Protein AF-A0A7W0Z9V0-F1 (afdb_monomer)

Sequence (167 aa):
MRLVVAGPGTGKTHNFRRVLEGAGGGLALTFIRALMRELDRDLGDLAQVNTFHGYCKRVAHTLGGTDGLSSHFHYFPFLPRLVVEDLKVLGHGGLKPGEIDHLFHVMEDEDEVLRMSLRIGSYYDAVGHTDIVYRVQKHLEANPEAIPEHGSSLSTSIRTSISWTRG

Nearest PDB structures (foldseek):
  2pjr-assembly1_A  TM=6.478E-01  e=1.810E-04  Geobacillus stearothermophilus
  7sjr-assembly1_B  TM=5.963E-01  e=6.391E-02  Mycolicibacterium smegmatis
  3pi7-assembly1_A-2  TM=2.767E-01  e=7.301E+00  Mesorhizobium loti

Structure (mmCIF, N/CA/C/O backbone):
data_AF-A0A7W0Z9V0-F1
#
_entry.id   AF-A0A7W0Z9V0-F1
#
loop_
_atom_site.group_PDB
_atom_site.id
_atom_site.type_symbol
_atom_site.label_atom_id
_atom_site.label_alt_id
_atom_site.label_comp_id
_atom_site.label_asym_id
_atom_site.label_entity_id
_atom_site.label_seq_id
_atom_site.pdbx_PDB_ins_code
_atom_site.Cartn_x
_atom_site.Cartn_y
_atom_site.Cartn_z
_atom_site.occupancy
_atom_site.B_iso_or_equiv
_atom_site.auth_seq_id
_atom_site.auth_comp_id
_atom_site.auth_asym_id
_atom_site.auth_atom_id
_atom_site.pdbx_PDB_model_num
ATOM 1 N N . MET A 1 1 ? -16.267 15.317 11.438 1.00 33.12 1 MET A N 1
ATOM 2 C CA . MET A 1 1 ? -14.810 15.062 11.391 1.00 33.12 1 MET A CA 1
ATOM 3 C C . MET A 1 1 ? -14.152 15.712 12.603 1.00 33.12 1 MET A C 1
ATOM 5 O O . MET A 1 1 ? -14.389 16.890 12.835 1.00 33.12 1 MET A O 1
ATOM 9 N N . ARG A 1 2 ? -13.384 14.958 13.402 1.00 34.41 2 ARG A N 1
ATOM 10 C CA . ARG A 1 2 ? -12.556 15.498 14.495 1.00 34.41 2 ARG A CA 1
ATOM 11 C C . ARG A 1 2 ? -11.105 15.106 14.224 1.00 34.41 2 ARG A C 1
ATOM 13 O O . ARG A 1 2 ? -10.728 13.963 14.442 1.00 34.41 2 ARG A O 1
ATOM 20 N N . LEU A 1 3 ? -10.323 16.039 13.690 1.00 34.22 3 LEU A N 1
ATOM 21 C CA . LEU A 1 3 ? -8.881 15.879 13.521 1.00 34.22 3 LEU A CA 1
ATOM 22 C C . LEU A 1 3 ? -8.211 16.156 14.875 1.00 34.22 3 LEU A C 1
ATOM 24 O O . LEU A 1 3 ? -8.288 17.274 15.380 1.00 34.22 3 LEU A O 1
ATOM 28 N N . VAL A 1 4 ? -7.570 15.149 15.466 1.00 41.78 4 VAL A N 1
ATOM 29 C CA . VAL A 1 4 ? -6.826 15.293 16.727 1.00 41.78 4 VAL A CA 1
ATOM 30 C C . VAL A 1 4 ? -5.332 15.331 16.402 1.00 41.78 4 VAL A C 1
ATOM 32 O O . VAL A 1 4 ? -4.678 14.296 16.320 1.00 41.78 4 VAL A O 1
ATOM 35 N N . VAL A 1 5 ? -4.791 16.534 16.184 1.00 34.06 5 VAL A N 1
ATOM 36 C CA . VAL A 1 5 ? -3.338 16.768 16.075 1.00 34.06 5 VAL A CA 1
ATOM 37 C C . VAL A 1 5 ? -2.788 17.002 17.465 1.00 34.06 5 VAL A C 1
ATOM 39 O O . VAL A 1 5 ? -3.315 17.827 18.211 1.00 34.06 5 VAL A O 1
ATOM 42 N N . ALA A 1 6 ? -1.727 16.292 17.841 1.00 41.72 6 ALA A N 1
ATOM 43 C CA . ALA A 1 6 ? -1.199 16.441 19.178 1.00 41.72 6 ALA A CA 1
ATOM 44 C C . ALA A 1 6 ? 0.321 16.109 19.213 1.00 41.72 6 ALA A C 1
ATOM 46 O O . ALA A 1 6 ? 0.712 15.015 18.827 1.00 41.72 6 ALA A O 1
ATOM 47 N N . GLY A 1 7 ? 1.162 17.005 19.769 1.00 33.47 7 GLY A N 1
ATOM 48 C CA . GLY A 1 7 ? 2.634 16.836 19.944 1.00 33.47 7 GLY A CA 1
ATOM 49 C C . GLY A 1 7 ? 3.110 16.254 21.302 1.00 33.47 7 GLY A C 1
ATOM 50 O O . GLY A 1 7 ? 2.378 16.341 22.275 1.00 33.47 7 GLY A O 1
ATOM 51 N N . PRO A 1 8 ? 4.287 15.622 21.422 1.00 35.09 8 PRO A N 1
ATOM 52 C CA . PRO A 1 8 ? 4.666 14.721 22.533 1.00 35.09 8 PRO A CA 1
ATOM 53 C C . PRO A 1 8 ? 4.316 15.212 23.962 1.00 35.09 8 PRO A C 1
ATOM 55 O O . PRO A 1 8 ? 4.521 16.372 24.293 1.00 35.09 8 PRO A O 1
ATOM 58 N N . GLY A 1 9 ? 3.778 14.320 24.813 1.00 45.72 9 GLY A N 1
ATOM 59 C CA . GLY A 1 9 ? 3.564 14.566 26.256 1.00 45.72 9 GLY A CA 1
ATOM 60 C C . GLY A 1 9 ? 2.169 15.026 26.726 1.00 45.72 9 GLY A C 1
ATOM 61 O O . GLY A 1 9 ? 1.935 15.078 27.926 1.00 45.72 9 GLY A O 1
ATOM 62 N N . THR A 1 10 ? 1.202 15.316 25.845 1.00 52.75 10 THR A N 1
ATOM 63 C CA . THR A 1 10 ? -0.071 15.970 26.261 1.00 52.75 10 THR A CA 1
ATOM 64 C C . THR A 1 10 ? -1.263 15.040 26.582 1.00 52.75 10 THR A C 1
ATOM 66 O O . THR A 1 10 ? -2.407 15.417 26.334 1.00 52.75 10 THR A O 1
ATOM 69 N N . GLY A 1 11 ? -1.053 13.803 27.051 1.00 57.72 11 GLY A N 1
ATOM 70 C CA . GLY A 1 11 ? -2.176 12.916 27.433 1.00 57.72 11 GLY A CA 1
ATOM 71 C C . GLY A 1 11 ? -3.090 12.469 26.275 1.00 57.72 11 GLY A C 1
ATOM 72 O O . GLY A 1 11 ? -4.278 12.212 26.457 1.00 57.72 11 GLY A O 1
ATOM 73 N N . LYS A 1 12 ? -2.544 12.385 25.057 1.00 68.00 12 LYS A N 1
ATOM 74 C CA . LYS A 1 12 ? -3.278 12.100 23.805 1.00 68.00 12 LYS A CA 1
ATOM 75 C C . LYS A 1 12 ? -4.036 10.796 23.860 1.00 68.00 12 LYS A C 1
ATOM 77 O O . LYS A 1 12 ? -5.198 10.762 23.489 1.00 68.00 12 LYS A O 1
ATOM 82 N N . THR A 1 13 ? -3.374 9.753 24.341 1.00 64.88 13 THR A N 1
ATOM 83 C CA . THR A 1 13 ? -3.930 8.408 24.420 1.00 64.88 13 THR A CA 1
ATOM 84 C C . THR A 1 13 ? -5.182 8.384 25.291 1.00 64.88 13 THR A C 1
ATOM 86 O O . THR A 1 13 ? -6.179 7.787 24.908 1.00 64.88 13 THR A O 1
ATOM 89 N N . HIS A 1 14 ? -5.187 9.139 26.396 1.00 68.88 14 HIS A N 1
ATOM 90 C CA . HIS A 1 14 ? -6.354 9.288 27.263 1.00 68.88 14 HIS A CA 1
ATOM 91 C C . HIS A 1 14 ? -7.518 10.005 26.554 1.00 68.88 14 HIS A C 1
ATOM 93 O O . HIS A 1 14 ? -8.664 9.571 26.639 1.00 68.88 14 HIS A O 1
ATOM 99 N N . ASN A 1 15 ? -7.240 11.072 25.797 1.00 69.25 15 ASN A N 1
ATOM 100 C CA . ASN A 1 15 ? -8.273 11.755 25.010 1.00 69.25 15 ASN A CA 1
ATOM 101 C C . ASN A 1 15 ? -8.786 10.901 23.837 1.00 69.25 15 ASN A C 1
ATOM 103 O O . ASN A 1 15 ? -9.988 10.893 23.583 1.00 69.25 15 ASN A O 1
ATOM 107 N N . PHE A 1 16 ? -7.910 10.161 23.153 1.00 70.25 16 PHE A N 1
ATOM 108 C CA . PHE A 1 16 ? -8.288 9.219 22.096 1.00 70.25 16 PHE A CA 1
ATOM 109 C C . PHE A 1 16 ? -9.184 8.105 22.638 1.00 70.25 16 PHE A C 1
ATOM 111 O O . PHE A 1 16 ? -10.240 7.858 22.065 1.00 70.25 16 PHE A O 1
ATOM 118 N N . ARG A 1 17 ? -8.816 7.509 23.777 1.00 74.31 17 ARG A N 1
ATOM 119 C CA . ARG A 1 17 ? -9.623 6.513 24.490 1.00 74.31 17 ARG A CA 1
ATOM 120 C C . ARG A 1 17 ? -11.032 7.034 24.781 1.00 74.31 17 ARG A C 1
ATOM 122 O O . ARG A 1 17 ? -11.995 6.424 24.335 1.00 74.31 17 ARG A O 1
ATOM 129 N N . ARG A 1 18 ? -11.166 8.214 25.398 1.00 75.81 18 ARG A N 1
ATOM 130 C CA . ARG A 1 18 ? -12.485 8.812 25.697 1.00 75.81 18 ARG A CA 1
ATOM 131 C C . ARG A 1 18 ? -13.335 9.081 24.455 1.00 75.81 18 ARG A C 1
ATOM 133 O O . ARG A 1 18 ? -14.557 8.975 24.506 1.00 75.81 18 ARG A O 1
ATOM 140 N N . VAL A 1 19 ? -12.705 9.471 23.346 1.00 75.38 19 VAL A N 1
ATOM 141 C CA . VAL A 1 19 ? -13.411 9.679 22.073 1.00 75.38 19 VAL A CA 1
ATOM 142 C C . VAL A 1 19 ? -13.896 8.350 21.495 1.00 75.38 19 VAL A C 1
ATOM 144 O O . VAL A 1 19 ? -15.030 8.292 21.028 1.00 75.38 19 VAL A O 1
ATOM 147 N N . LEU A 1 20 ? -13.075 7.299 21.550 1.00 72.94 20 LEU A N 1
ATOM 148 C CA . LEU A 1 20 ? -13.431 5.961 21.074 1.00 72.94 20 LEU A CA 1
ATOM 149 C C . LEU A 1 20 ? -14.537 5.327 21.926 1.00 72.94 20 LEU A C 1
ATOM 151 O O . LEU A 1 20 ? -15.491 4.793 21.370 1.00 72.94 20 LEU A O 1
ATOM 155 N N . GLU A 1 21 ? -14.469 5.460 23.252 1.00 77.31 21 GLU A N 1
ATOM 156 C CA . GLU A 1 21 ? -15.516 5.008 24.181 1.00 77.31 21 GLU A CA 1
ATOM 157 C C . GLU A 1 21 ? -16.866 5.662 23.866 1.00 77.31 21 GLU A C 1
ATOM 159 O O . GLU A 1 21 ? -17.882 4.981 23.761 1.00 77.31 21 GLU A O 1
ATOM 164 N N . GLY A 1 22 ? -16.876 6.980 23.635 1.00 73.25 22 GLY A N 1
ATOM 165 C CA . GLY A 1 22 ? -18.088 7.706 23.250 1.00 73.25 22 GLY A CA 1
ATOM 166 C C . GLY A 1 22 ? -18.602 7.388 21.840 1.00 73.25 22 GLY A C 1
ATOM 167 O O . GLY A 1 22 ? -19.753 7.694 21.540 1.00 73.25 22 GLY A O 1
ATOM 168 N N . ALA A 1 23 ? -17.769 6.797 20.979 1.00 69.50 23 ALA A N 1
ATOM 169 C CA . ALA A 1 23 ? -18.116 6.409 19.613 1.00 69.50 23 ALA A CA 1
ATOM 170 C C . ALA A 1 23 ? -18.483 4.918 19.472 1.00 69.50 23 ALA A C 1
ATOM 172 O O . ALA A 1 23 ? -18.888 4.504 18.389 1.00 69.50 23 ALA A O 1
ATOM 173 N N . GLY A 1 24 ? -18.345 4.114 20.535 1.00 68.19 24 GLY A N 1
ATOM 174 C CA . GLY A 1 24 ? -18.532 2.659 20.471 1.00 68.19 24 GLY A CA 1
ATOM 175 C C . GLY A 1 24 ? -17.380 1.913 19.785 1.00 68.19 24 GLY A C 1
ATOM 176 O O . GLY A 1 24 ? -17.549 0.765 19.384 1.00 68.19 24 GLY A O 1
ATOM 177 N N . GLY A 1 25 ? -16.222 2.563 19.646 1.00 72.88 25 GLY A N 1
ATOM 178 C CA . GLY A 1 25 ? -14.987 2.004 19.103 1.00 72.88 25 GLY A CA 1
ATOM 179 C C . GLY A 1 25 ? -14.425 2.763 17.896 1.00 72.88 25 GLY A C 1
ATOM 180 O O . GLY A 1 25 ? -14.846 3.880 17.591 1.00 72.88 25 GLY A O 1
ATOM 181 N N . GLY A 1 26 ? -13.428 2.189 17.211 1.00 76.50 26 GLY A N 1
ATOM 182 C CA . GLY A 1 26 ? -12.856 2.812 16.011 1.00 76.50 26 GLY A CA 1
ATOM 183 C C . GLY A 1 26 ? -11.647 2.109 15.392 1.00 76.50 26 GLY A C 1
ATOM 184 O O . GLY A 1 26 ? -11.322 0.967 15.703 1.00 76.50 26 GLY A O 1
ATOM 185 N N . LEU A 1 27 ? -10.972 2.812 14.483 1.00 75.31 27 LEU A N 1
ATOM 186 C CA . LEU A 1 27 ? -9.761 2.359 13.799 1.00 75.31 27 LEU A CA 1
ATOM 187 C C . LEU A 1 27 ? -8.600 3.289 14.164 1.00 75.31 27 LEU A C 1
ATOM 189 O O . LEU A 1 27 ? -8.688 4.499 13.958 1.00 75.31 27 LEU A O 1
ATOM 193 N N . ALA A 1 28 ? -7.500 2.726 14.664 1.00 77.94 28 ALA A N 1
ATOM 194 C CA . ALA A 1 28 ? -6.271 3.463 14.934 1.00 77.94 28 ALA A CA 1
ATOM 195 C C . ALA A 1 28 ? -5.180 3.039 13.945 1.00 77.94 28 ALA A C 1
ATOM 197 O O . ALA A 1 28 ? -4.819 1.863 13.851 1.00 77.94 28 ALA A O 1
ATOM 198 N N . LEU A 1 29 ? -4.644 4.008 13.203 1.00 76.94 29 LEU A N 1
ATOM 199 C CA . LEU A 1 29 ? -3.618 3.776 12.192 1.00 76.94 29 LEU A CA 1
ATOM 200 C C . LEU A 1 29 ? -2.314 4.464 12.566 1.00 76.94 29 LEU A C 1
ATOM 202 O O . LEU A 1 29 ? -2.301 5.608 13.012 1.00 76.94 29 LEU A O 1
ATOM 206 N N . THR A 1 30 ? -1.207 3.769 12.334 1.00 76.94 30 THR A N 1
ATOM 207 C CA . THR A 1 30 ? 0.140 4.319 12.498 1.00 76.94 30 THR A CA 1
ATOM 208 C C . THR A 1 30 ? 1.031 3.967 11.314 1.00 76.94 30 THR A C 1
ATOM 210 O O . THR A 1 30 ? 0.803 2.994 10.599 1.00 76.94 30 THR A O 1
ATOM 213 N N . PHE A 1 31 ? 2.087 4.741 11.098 1.00 74.19 31 PHE A N 1
ATOM 214 C CA . PHE A 1 31 ? 3.094 4.432 10.084 1.00 74.19 31 PHE A CA 1
ATOM 215 C C . PHE A 1 31 ? 4.255 3.598 10.648 1.00 74.19 31 PHE A C 1
ATOM 217 O O . PHE A 1 31 ? 4.949 2.923 9.891 1.00 74.19 31 PHE A O 1
ATOM 224 N N . ILE A 1 32 ? 4.442 3.574 11.975 1.00 73.38 32 ILE A N 1
ATOM 225 C CA . ILE A 1 32 ? 5.606 2.957 12.626 1.00 73.38 32 ILE A CA 1
ATOM 226 C C . ILE A 1 32 ? 5.177 1.719 13.418 1.00 73.38 32 ILE A C 1
ATOM 228 O O . ILE A 1 32 ? 4.309 1.784 14.286 1.00 73.38 32 ILE A O 1
ATOM 232 N N . ARG A 1 33 ? 5.835 0.579 13.169 1.00 73.31 33 ARG A N 1
ATOM 233 C CA . ARG A 1 33 ? 5.542 -0.691 13.865 1.00 73.31 33 ARG A CA 1
ATOM 234 C C . ARG A 1 33 ? 5.763 -0.626 15.379 1.00 73.31 33 ARG A C 1
ATOM 236 O O . ARG A 1 33 ? 5.018 -1.265 16.110 1.00 73.31 33 ARG A O 1
ATOM 243 N N . ALA A 1 34 ? 6.765 0.122 15.843 1.00 73.69 34 ALA A N 1
ATOM 244 C CA . ALA A 1 34 ? 7.016 0.307 17.274 1.00 73.69 34 ALA A CA 1
ATOM 245 C C . ALA A 1 34 ? 5.819 0.984 17.967 1.00 73.69 34 ALA A C 1
ATOM 247 O O . ALA A 1 34 ? 5.304 0.459 18.948 1.00 73.69 34 ALA A O 1
ATOM 248 N N . LEU A 1 35 ? 5.300 2.062 17.365 1.00 74.56 35 LEU A N 1
ATOM 249 C CA . LEU A 1 35 ? 4.114 2.774 17.852 1.00 74.56 35 LEU A CA 1
ATOM 250 C C . LEU A 1 35 ? 2.843 1.922 17.787 1.00 74.56 35 LEU A C 1
ATOM 252 O O . LEU A 1 35 ? 1.927 2.136 18.570 1.00 74.56 35 LEU A O 1
ATOM 256 N N . MET A 1 36 ? 2.772 0.957 16.865 1.00 78.75 36 MET A N 1
ATOM 257 C CA . MET A 1 36 ? 1.610 0.073 16.757 1.00 78.75 36 MET A CA 1
ATOM 258 C C . MET A 1 36 ? 1.409 -0.728 18.042 1.00 78.75 36 MET A C 1
ATOM 260 O O . MET A 1 36 ? 0.298 -0.761 18.549 1.00 78.75 36 MET A O 1
ATOM 264 N N . ARG A 1 37 ? 2.478 -1.303 18.610 1.00 78.75 37 ARG A N 1
ATOM 265 C CA . ARG A 1 37 ? 2.377 -2.098 19.846 1.00 78.75 37 ARG A CA 1
ATOM 266 C C . ARG A 1 37 ? 1.956 -1.260 21.048 1.00 78.75 37 ARG A C 1
ATOM 268 O O . ARG A 1 37 ? 1.234 -1.744 21.910 1.00 78.75 37 ARG A O 1
ATOM 275 N N . GLU A 1 38 ? 2.423 -0.019 21.109 1.00 78.88 38 GLU A N 1
ATOM 276 C CA . GLU A 1 38 ? 2.037 0.914 22.168 1.00 78.88 38 GLU A CA 1
ATOM 277 C C . GLU A 1 38 ? 0.565 1.308 22.042 1.00 78.88 38 GLU A C 1
ATOM 279 O O . GLU A 1 38 ? -0.174 1.218 23.016 1.00 78.88 38 GLU A O 1
ATOM 284 N N . LEU A 1 39 ? 0.116 1.661 20.833 1.00 77.94 39 LEU A N 1
ATOM 285 C CA . LEU A 1 39 ? -1.288 1.973 20.571 1.00 77.94 39 LEU A CA 1
ATOM 286 C C . LEU A 1 39 ? -2.204 0.771 20.818 1.00 77.94 39 LEU A C 1
ATOM 288 O O . LEU A 1 39 ? -3.292 0.952 21.345 1.00 77.94 39 LEU A O 1
ATOM 292 N N . ASP A 1 40 ? -1.772 -0.437 20.461 1.00 81.19 40 ASP A N 1
ATOM 293 C CA . ASP A 1 40 ? -2.539 -1.668 20.664 1.00 8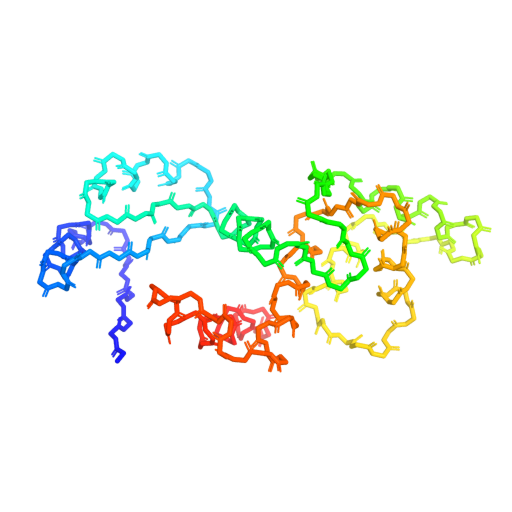1.19 40 ASP A CA 1
ATOM 294 C C . ASP A 1 40 ? -2.698 -1.996 22.151 1.00 81.19 40 ASP A C 1
ATOM 296 O O . ASP A 1 40 ? -3.805 -2.252 22.616 1.00 81.19 40 ASP A O 1
ATOM 300 N N . ARG A 1 41 ? -1.624 -1.864 22.940 1.00 83.12 41 ARG A N 1
ATOM 301 C CA . ARG A 1 41 ? -1.707 -1.984 24.402 1.00 83.12 41 ARG A CA 1
ATOM 302 C C . ARG A 1 41 ? -2.676 -0.965 25.001 1.00 83.12 41 ARG A C 1
ATOM 304 O O . ARG A 1 41 ? -3.394 -1.282 25.945 1.00 83.12 41 ARG A O 1
ATOM 311 N N . ASP A 1 42 ? -2.664 0.258 24.483 1.00 79.81 42 ASP A N 1
ATOM 312 C CA . ASP A 1 42 ? -3.373 1.364 25.108 1.00 79.81 42 ASP A CA 1
ATOM 313 C C . ASP A 1 42 ? -4.806 1.559 24.584 1.00 79.81 42 ASP A C 1
ATOM 315 O O . ASP A 1 42 ? -5.571 2.264 25.240 1.00 79.81 42 ASP A O 1
ATOM 319 N N . LEU A 1 43 ? -5.176 0.999 23.425 1.00 81.12 43 LEU A N 1
ATOM 320 C CA . LEU A 1 43 ? -6.473 1.207 22.757 1.00 81.12 43 LEU A CA 1
ATOM 321 C C . LEU A 1 43 ? -7.068 -0.062 22.122 1.00 81.12 43 LEU A C 1
ATOM 323 O O . LEU A 1 43 ? -8.158 0.025 21.563 1.00 81.12 43 LEU A O 1
ATOM 327 N N . GLY A 1 44 ? -6.392 -1.213 22.155 1.00 79.56 44 GLY A N 1
ATOM 328 C CA . GLY A 1 44 ? -6.804 -2.427 21.433 1.00 79.56 44 GLY A CA 1
ATOM 329 C C . GLY A 1 44 ? -8.141 -3.024 21.887 1.00 79.56 44 GLY A C 1
ATOM 330 O O . GLY A 1 44 ? -8.790 -3.736 21.127 1.00 79.56 44 GLY A O 1
ATOM 331 N N . ASP A 1 45 ? -8.588 -2.693 23.101 1.00 83.81 45 ASP A N 1
ATOM 332 C CA . ASP A 1 45 ? -9.913 -3.027 23.641 1.00 83.81 45 ASP A CA 1
ATOM 333 C C . ASP A 1 45 ? -11.047 -2.179 23.042 1.00 83.81 45 ASP A C 1
ATOM 335 O O . ASP A 1 45 ? -12.213 -2.560 23.110 1.00 83.81 45 ASP A O 1
ATOM 339 N N . LEU A 1 46 ? -10.711 -1.034 22.445 1.00 77.31 46 LEU A N 1
ATOM 340 C CA . LEU A 1 46 ? -11.661 -0.052 21.922 1.00 77.31 46 LEU A CA 1
ATOM 341 C C . LEU A 1 46 ? -11.527 0.164 20.416 1.00 77.31 46 LEU A C 1
ATOM 343 O O . LEU A 1 46 ? -12.475 0.588 19.761 1.00 77.31 46 LEU A O 1
ATOM 347 N N . ALA A 1 47 ? -10.350 -0.069 19.849 1.00 79.56 47 ALA A N 1
ATOM 348 C CA . ALA A 1 47 ? -10.074 0.213 18.457 1.00 79.56 47 ALA A CA 1
ATOM 349 C C . ALA A 1 47 ? -9.196 -0.851 17.824 1.00 79.56 47 ALA A C 1
ATOM 351 O O . ALA A 1 47 ? -8.265 -1.381 18.421 1.00 79.56 47 ALA A O 1
ATOM 352 N N . GLN A 1 48 ? -9.440 -1.087 16.542 1.00 77.12 48 GLN A N 1
ATOM 353 C CA . GLN A 1 48 ? -8.573 -1.937 15.758 1.00 77.12 48 GLN A CA 1
ATOM 354 C C . GLN A 1 48 ? -7.286 -1.175 15.425 1.00 77.12 48 GLN A C 1
ATOM 356 O O . GLN A 1 48 ? -7.314 -0.193 14.681 1.00 77.12 48 GLN A O 1
ATOM 361 N N . VAL A 1 49 ? -6.146 -1.628 15.944 1.00 79.56 49 VAL A N 1
ATOM 362 C CA . VAL A 1 49 ? -4.860 -0.948 15.743 1.00 79.56 49 VAL A CA 1
ATOM 363 C C . VAL A 1 49 ? -4.073 -1.616 14.622 1.00 79.56 49 VAL A C 1
ATOM 365 O O . VAL A 1 49 ? -3.840 -2.820 14.636 1.00 79.56 49 VAL A O 1
ATOM 368 N N . ASN A 1 50 ? -3.685 -0.852 13.599 1.00 77.12 50 ASN A N 1
ATOM 369 C CA . ASN A 1 50 ? -2.893 -1.367 12.478 1.00 77.12 50 ASN A CA 1
ATOM 370 C C . ASN A 1 50 ? -1.829 -0.371 12.035 1.00 77.12 50 ASN A C 1
ATOM 372 O O . ASN A 1 50 ? -1.962 0.840 12.211 1.00 77.12 50 ASN A O 1
ATOM 376 N N . THR A 1 51 ? -0.782 -0.875 11.378 1.00 85.25 51 THR A N 1
ATOM 377 C CA . THR A 1 51 ? -0.023 0.015 10.499 1.00 85.25 51 THR A CA 1
ATOM 378 C C . THR A 1 51 ? -0.873 0.366 9.279 1.00 85.25 51 THR A C 1
ATOM 380 O O . THR A 1 51 ? -1.710 -0.437 8.873 1.00 85.25 51 THR A O 1
ATOM 383 N N . PHE A 1 52 ? -0.646 1.520 8.653 1.00 84.19 52 PHE A N 1
ATOM 384 C CA . PHE A 1 52 ? -1.385 1.900 7.445 1.00 84.19 52 PHE A CA 1
ATOM 385 C C . PHE A 1 52 ? -1.262 0.841 6.334 1.00 84.19 52 PHE A C 1
ATOM 387 O O . PHE A 1 52 ? -2.262 0.361 5.814 1.00 84.19 52 PHE A O 1
ATOM 394 N N . HIS A 1 53 ? -0.048 0.349 6.083 1.00 87.38 53 HIS A N 1
ATOM 395 C CA . HIS A 1 53 ? 0.198 -0.771 5.169 1.00 87.38 53 HIS A CA 1
ATOM 396 C C . HIS A 1 53 ? -0.555 -2.054 5.557 1.00 87.38 53 HIS A C 1
ATOM 398 O O . HIS A 1 53 ? -1.104 -2.739 4.699 1.00 87.38 53 HIS A O 1
ATOM 404 N N . GLY A 1 54 ? -0.584 -2.392 6.852 1.00 87.44 54 GLY A N 1
ATOM 405 C CA . GLY A 1 54 ? -1.306 -3.564 7.350 1.00 87.44 54 GLY A CA 1
ATOM 406 C C . GLY A 1 54 ? -2.817 -3.427 7.177 1.00 87.44 54 GLY A C 1
ATOM 407 O O . GLY A 1 54 ? -3.486 -4.394 6.819 1.00 87.44 54 GLY A O 1
ATOM 408 N N . TYR A 1 55 ? -3.334 -2.211 7.359 1.00 88.69 55 TYR A N 1
ATOM 409 C CA . TYR A 1 55 ? -4.720 -1.876 7.071 1.00 88.69 55 TYR A CA 1
ATOM 410 C C . TYR A 1 55 ? -5.041 -2.058 5.584 1.00 88.69 55 TYR A C 1
ATOM 412 O O . TYR A 1 55 ? -5.954 -2.817 5.271 1.00 88.69 55 TYR A O 1
ATOM 420 N N . CYS A 1 56 ? -4.263 -1.456 4.677 1.00 90.81 56 CYS A N 1
ATOM 421 C CA . CYS A 1 56 ? -4.459 -1.604 3.230 1.00 90.81 56 CYS A CA 1
ATOM 422 C C . CYS A 1 56 ? -4.386 -3.073 2.798 1.00 90.81 56 CYS A C 1
ATOM 424 O O . CYS A 1 56 ? -5.276 -3.548 2.100 1.00 90.81 56 CYS A O 1
ATOM 426 N N . LYS A 1 57 ? -3.401 -3.835 3.293 1.00 92.12 57 LYS A N 1
ATOM 427 C CA . LYS A 1 57 ? -3.321 -5.280 3.039 1.00 92.12 57 LYS A CA 1
ATOM 428 C C . LYS A 1 57 ? -4.609 -5.997 3.449 1.00 92.12 57 LYS A C 1
ATOM 430 O O . LYS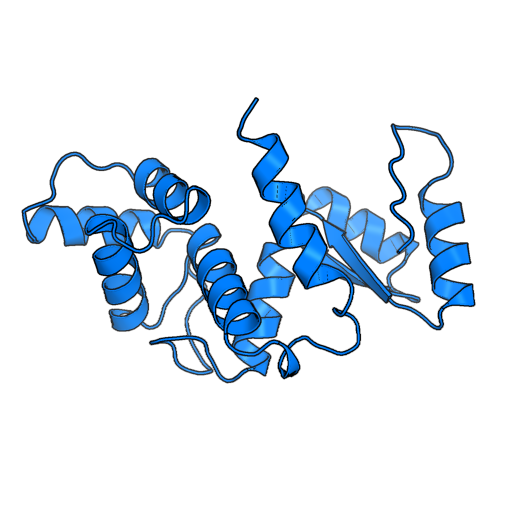 A 1 57 ? -5.129 -6.808 2.688 1.00 92.12 57 LYS A O 1
ATOM 435 N N . ARG A 1 58 ? -5.121 -5.727 4.653 1.00 89.75 58 ARG A N 1
ATOM 436 C CA . ARG A 1 58 ? -6.354 -6.361 5.129 1.00 89.75 58 ARG A CA 1
ATOM 437 C C . ARG A 1 58 ? -7.549 -5.976 4.263 1.00 89.75 58 ARG A C 1
ATOM 439 O O . ARG A 1 58 ? -8.302 -6.864 3.888 1.00 89.75 58 ARG A O 1
ATOM 446 N N . VAL A 1 59 ? -7.702 -4.691 3.939 1.00 90.50 59 VAL A N 1
ATOM 447 C CA . VAL A 1 59 ? -8.776 -4.207 3.059 1.00 90.50 59 VAL A CA 1
ATOM 448 C C . VAL A 1 59 ? -8.729 -4.926 1.717 1.00 90.50 59 VAL A C 1
ATOM 450 O O . VAL A 1 59 ? -9.737 -5.492 1.316 1.00 90.50 59 VAL A O 1
ATOM 453 N N . ALA A 1 60 ? -7.562 -5.004 1.077 1.00 91.94 60 ALA A N 1
ATOM 454 C CA . ALA A 1 60 ? -7.409 -5.710 -0.191 1.00 91.94 60 ALA A CA 1
ATOM 455 C C . ALA A 1 60 ? -7.838 -7.185 -0.109 1.00 91.94 60 ALA A C 1
ATOM 457 O O . ALA A 1 60 ? -8.549 -7.659 -0.985 1.00 91.94 60 ALA A O 1
ATOM 458 N N . HIS A 1 61 ? -7.480 -7.913 0.955 1.00 91.06 61 HIS A N 1
ATOM 459 C CA . HIS A 1 61 ? -7.965 -9.290 1.123 1.00 91.06 61 HIS A CA 1
ATOM 460 C C . HIS A 1 61 ? -9.479 -9.362 1.376 1.00 91.06 61 HIS A C 1
ATOM 462 O O . HIS A 1 61 ? -10.134 -10.257 0.849 1.00 91.06 61 HIS A O 1
ATOM 468 N N . THR A 1 62 ? -10.0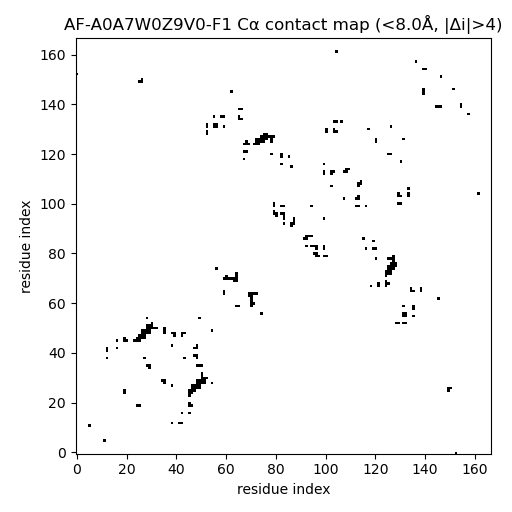52 -8.436 2.153 1.00 89.62 62 THR A N 1
ATOM 469 C CA . THR A 1 62 ? -11.505 -8.379 2.401 1.00 89.62 62 THR A CA 1
ATOM 470 C C . THR A 1 62 ? -12.298 -8.112 1.123 1.00 89.62 62 THR A C 1
ATOM 472 O O . THR A 1 62 ? -13.381 -8.663 0.960 1.00 89.62 62 THR A O 1
ATOM 475 N N . LEU A 1 63 ? -11.741 -7.326 0.203 1.00 88.56 63 LEU A N 1
ATOM 476 C CA . LEU A 1 63 ? -12.317 -7.075 -1.119 1.00 88.56 63 LEU A CA 1
ATOM 477 C C . LEU A 1 63 ? -12.171 -8.271 -2.081 1.00 88.56 63 LEU A C 1
ATOM 479 O O . LEU A 1 63 ? -12.678 -8.225 -3.197 1.00 88.56 63 LEU A O 1
ATOM 483 N N . GLY A 1 64 ? -11.496 -9.349 -1.665 1.00 88.12 64 GLY A N 1
ATOM 484 C CA . GLY A 1 64 ? -11.210 -10.504 -2.516 1.00 88.12 64 GLY A CA 1
ATOM 485 C C . GLY A 1 64 ? -10.052 -10.281 -3.493 1.00 88.12 64 GLY A C 1
ATOM 486 O O . GLY A 1 64 ? -9.912 -11.047 -4.442 1.00 88.12 64 GLY A O 1
ATOM 487 N N . GLY A 1 65 ? -9.221 -9.267 -3.253 1.00 88.94 65 GLY A N 1
ATOM 488 C CA . GLY A 1 65 ? -8.177 -8.795 -4.155 1.00 88.94 65 GLY A CA 1
ATOM 489 C C . GLY A 1 65 ? -8.331 -7.301 -4.452 1.00 88.94 65 GLY A C 1
ATOM 490 O O . GLY A 1 65 ? -9.201 -6.614 -3.922 1.00 88.94 65 GLY A O 1
ATOM 491 N N . THR A 1 66 ? -7.461 -6.782 -5.310 1.00 87.00 66 THR A N 1
ATOM 492 C CA . THR A 1 66 ? -7.627 -5.469 -5.963 1.00 87.00 66 THR A CA 1
ATOM 493 C C . THR A 1 66 ? -7.303 -5.645 -7.445 1.00 87.00 66 THR A C 1
ATOM 495 O O . THR A 1 66 ? -7.094 -6.779 -7.873 1.00 87.00 66 THR A O 1
ATOM 498 N N . ASP A 1 67 ? -7.297 -4.578 -8.247 1.00 83.88 67 ASP A N 1
ATOM 499 C CA . ASP A 1 67 ? -7.115 -4.711 -9.696 1.00 83.88 67 ASP A CA 1
ATOM 500 C C . ASP A 1 67 ? -5.881 -5.561 -10.055 1.00 83.88 67 ASP A C 1
ATOM 502 O O . ASP A 1 67 ? -4.775 -5.323 -9.560 1.00 83.88 67 ASP A O 1
ATOM 506 N N . GLY A 1 68 ? -6.114 -6.601 -10.859 1.00 87.88 68 GLY A N 1
ATOM 507 C CA . GLY A 1 68 ? -5.123 -7.592 -11.271 1.00 87.88 68 GLY A CA 1
ATOM 508 C C . GLY A 1 68 ? -4.530 -8.479 -10.165 1.00 87.88 68 GLY A C 1
ATOM 509 O O . GLY A 1 68 ? -3.487 -9.075 -10.412 1.00 87.88 68 GLY A O 1
ATOM 510 N N . LEU A 1 69 ? -5.119 -8.558 -8.968 1.00 94.56 69 LEU A N 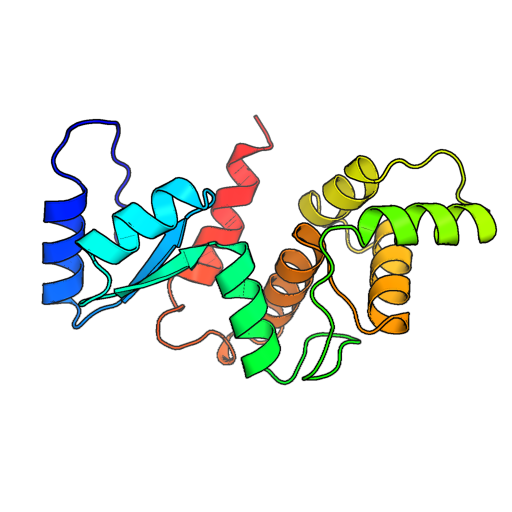1
ATOM 511 C CA . LEU A 1 69 ? -4.655 -9.418 -7.868 1.00 94.56 69 LEU A CA 1
ATOM 512 C C . LEU A 1 69 ? -5.742 -10.386 -7.411 1.00 94.56 69 LEU A C 1
ATOM 514 O O . LEU A 1 69 ? -6.917 -10.027 -7.332 1.00 94.56 69 LEU A O 1
ATOM 518 N N . SER A 1 70 ? -5.336 -11.601 -7.049 1.00 94.94 70 SER A N 1
ATOM 519 C CA . SER A 1 70 ? -6.237 -12.598 -6.476 1.00 94.94 70 SER A CA 1
ATOM 520 C C . SER A 1 70 ? -6.556 -12.297 -5.007 1.00 94.94 70 SER A C 1
ATOM 522 O O . SER A 1 70 ? -5.916 -11.469 -4.363 1.00 94.94 70 SER A O 1
ATOM 524 N N . SER A 1 71 ? -7.497 -13.027 -4.409 1.00 93.25 71 SER A N 1
ATOM 525 C CA . SER A 1 71 ? -7.759 -12.959 -2.962 1.00 93.25 71 SER A CA 1
ATOM 526 C C . SER A 1 71 ? -6.614 -13.507 -2.095 1.00 93.25 71 SER A C 1
ATOM 528 O O . SER A 1 71 ? -6.593 -13.264 -0.885 1.00 93.25 71 SER A O 1
ATOM 530 N N . HIS A 1 72 ? -5.651 -14.209 -2.700 1.00 94.62 72 HIS A N 1
ATOM 531 C CA . HIS A 1 72 ? -4.549 -14.909 -2.035 1.00 94.62 72 HIS A CA 1
ATOM 532 C C . HIS A 1 72 ? -3.172 -14.313 -2.362 1.00 94.62 72 HIS A C 1
ATOM 534 O O . HIS A 1 72 ? -2.161 -14.963 -2.094 1.00 94.62 72 HIS A O 1
ATOM 540 N N . PHE A 1 73 ? -3.130 -13.086 -2.895 1.00 96.31 73 PHE A N 1
ATOM 541 C CA . PHE A 1 73 ? -1.891 -12.431 -3.308 1.00 96.31 73 PHE A CA 1
ATOM 542 C C . PHE A 1 73 ? -0.804 -12.447 -2.218 1.00 96.31 73 PHE A C 1
ATOM 544 O O . PHE A 1 73 ? -1.056 -12.367 -1.006 1.00 96.31 73 PHE A O 1
ATOM 551 N N . HIS A 1 74 ? 0.449 -12.480 -2.657 1.00 96.00 74 HIS A N 1
ATOM 552 C CA . HIS A 1 74 ? 1.614 -12.478 -1.792 1.00 96.00 74 HIS A CA 1
ATOM 553 C C . HIS A 1 74 ? 1.997 -11.067 -1.357 1.00 96.00 74 HIS A C 1
ATOM 555 O O . HIS A 1 74 ? 2.215 -10.159 -2.154 1.00 96.00 74 HIS A O 1
ATOM 561 N N . TYR A 1 75 ? 2.176 -10.883 -0.053 1.00 94.12 75 TYR A N 1
ATOM 562 C CA . TYR A 1 75 ? 2.772 -9.659 0.465 1.00 94.12 75 TYR A CA 1
ATOM 563 C C . TYR A 1 75 ? 4.299 -9.777 0.454 1.00 94.12 75 TYR A C 1
ATOM 565 O O . TYR A 1 75 ? 4.873 -10.452 1.312 1.00 94.12 75 TYR A O 1
ATOM 573 N N . PHE A 1 76 ? 4.954 -9.109 -0.495 1.00 95.94 76 PHE A N 1
ATOM 574 C CA . PHE A 1 76 ? 6.395 -9.177 -0.708 1.00 95.94 76 PHE A CA 1
ATOM 575 C C . PHE A 1 76 ? 7.024 -7.770 -0.697 1.00 95.94 76 PHE A C 1
ATOM 577 O O . PHE A 1 76 ? 7.113 -7.110 -1.730 1.00 95.94 76 PHE A O 1
ATOM 584 N N . PRO A 1 77 ? 7.522 -7.295 0.463 1.00 92.25 77 PRO A N 1
ATOM 585 C CA . PRO A 1 77 ? 8.127 -5.965 0.618 1.00 92.25 77 PRO A CA 1
ATOM 586 C C . PRO A 1 77 ? 9.226 -5.610 -0.384 1.00 92.25 77 PRO A C 1
ATOM 588 O O . PRO A 1 77 ? 9.445 -4.434 -0.653 1.00 92.25 77 PRO A O 1
ATOM 591 N N . PHE A 1 78 ? 9.933 -6.611 -0.910 1.00 95.75 78 PHE A N 1
ATOM 592 C CA . PHE A 1 78 ? 11.029 -6.423 -1.856 1.00 95.75 78 PHE A CA 1
ATOM 593 C C . PHE A 1 78 ? 10.579 -6.467 -3.321 1.00 95.75 78 PHE A C 1
ATOM 595 O O . PHE A 1 78 ? 11.437 -6.474 -4.201 1.00 95.75 78 PHE A O 1
ATOM 602 N N . LEU A 1 79 ? 9.269 -6.461 -3.600 1.00 96.81 79 LEU A N 1
ATOM 603 C CA . LEU A 1 79 ? 8.725 -6.441 -4.959 1.00 96.81 79 LEU A CA 1
ATOM 604 C C . LEU A 1 79 ? 9.326 -5.331 -5.840 1.00 96.81 79 LEU A C 1
ATOM 606 O O . LEU A 1 79 ? 9.686 -5.651 -6.969 1.00 96.81 79 LEU A O 1
ATOM 610 N N . PRO A 1 80 ? 9.574 -4.093 -5.352 1.00 97.06 80 PRO A N 1
ATOM 611 C CA . PRO A 1 80 ? 10.250 -3.068 -6.152 1.00 97.06 80 PRO A CA 1
ATOM 612 C C . PRO A 1 80 ? 11.615 -3.495 -6.716 1.00 97.06 80 PRO A C 1
ATOM 614 O O . PRO A 1 80 ? 12.025 -3.014 -7.766 1.00 97.06 80 PRO A O 1
ATOM 617 N N . ARG A 1 81 ? 12.329 -4.420 -6.054 1.00 97.12 81 ARG A N 1
ATOM 618 C CA . ARG A 1 81 ? 13.587 -4.977 -6.582 1.00 97.12 81 ARG A CA 1
ATOM 619 C C . ARG A 1 81 ? 13.347 -5.900 -7.770 1.00 97.12 81 ARG A C 1
ATOM 621 O O . ARG A 1 81 ? 14.066 -5.790 -8.751 1.00 97.12 81 ARG A O 1
ATOM 628 N N . LEU A 1 82 ? 12.346 -6.778 -7.683 1.00 96.75 82 LEU A N 1
ATOM 629 C CA . LEU A 1 82 ? 11.974 -7.661 -8.793 1.00 96.75 82 LEU A CA 1
ATOM 630 C C . LEU A 1 82 ? 11.474 -6.852 -9.988 1.00 96.75 82 LEU A C 1
ATOM 632 O O . LEU A 1 82 ? 11.902 -7.092 -11.107 1.00 96.75 82 LEU A O 1
ATOM 636 N N . VAL A 1 83 ? 10.646 -5.838 -9.730 1.00 97.38 83 VAL A N 1
ATOM 637 C CA . VAL A 1 83 ? 10.149 -4.923 -10.762 1.00 97.38 83 VAL A CA 1
ATOM 638 C C . VAL A 1 83 ? 11.302 -4.262 -11.516 1.00 97.38 83 VAL A C 1
ATOM 640 O O . VAL A 1 83 ? 11.284 -4.245 -12.740 1.00 97.38 83 VAL A O 1
ATOM 643 N N . VAL A 1 84 ? 12.324 -3.759 -10.818 1.00 97.94 84 VAL A N 1
ATOM 644 C CA . VAL A 1 84 ? 13.502 -3.159 -11.468 1.00 97.94 84 VAL A CA 1
ATOM 645 C C . VAL A 1 84 ? 14.249 -4.156 -12.354 1.00 97.94 84 VAL A C 1
ATOM 647 O O . VAL A 1 84 ? 14.641 -3.800 -13.465 1.00 97.94 84 VAL A O 1
ATOM 650 N N . GLU A 1 85 ? 14.457 -5.389 -11.888 1.00 97.50 85 GLU A N 1
ATOM 651 C CA . GLU A 1 85 ? 15.146 -6.408 -12.689 1.00 97.50 85 GLU A CA 1
ATOM 652 C C . GLU A 1 85 ? 14.338 -6.786 -13.939 1.00 97.50 85 GLU A C 1
ATOM 654 O O . GLU A 1 85 ? 14.900 -6.857 -15.032 1.00 97.50 85 GLU A O 1
ATOM 659 N N . ASP A 1 86 ? 13.019 -6.929 -13.816 1.00 97.19 86 ASP A N 1
ATOM 660 C CA . ASP A 1 86 ? 12.142 -7.236 -14.949 1.00 97.19 86 ASP A CA 1
ATOM 661 C C . ASP A 1 86 ? 12.087 -6.065 -15.943 1.00 97.19 86 ASP A C 1
ATOM 663 O O . ASP A 1 86 ? 12.237 -6.253 -17.150 1.00 97.19 86 ASP A O 1
ATOM 667 N N . LEU A 1 87 ? 11.962 -4.831 -15.451 1.00 96.69 87 LEU A N 1
ATOM 668 C CA . LEU A 1 87 ? 11.983 -3.624 -16.280 1.00 96.69 87 LEU A CA 1
ATOM 669 C C . LEU A 1 87 ? 13.292 -3.477 -17.055 1.00 96.69 87 LEU A C 1
ATOM 671 O O . LEU A 1 87 ? 13.273 -3.121 -18.233 1.00 96.69 87 LEU A O 1
ATOM 675 N N . LYS A 1 88 ? 14.425 -3.818 -16.438 1.00 96.50 88 LYS A N 1
ATOM 676 C CA . LYS A 1 88 ? 15.727 -3.826 -17.107 1.00 96.50 88 LYS A CA 1
ATOM 677 C C . LYS A 1 88 ? 15.755 -4.800 -18.286 1.00 96.50 88 LYS A C 1
ATOM 679 O O . LYS A 1 88 ? 16.295 -4.450 -19.334 1.00 96.50 88 LYS A O 1
ATOM 684 N N . VAL A 1 89 ? 15.169 -5.991 -18.142 1.00 95.44 89 VAL A N 1
ATOM 685 C CA . VAL A 1 89 ? 15.036 -6.968 -19.241 1.00 95.44 89 VAL A CA 1
ATOM 686 C C . VAL A 1 89 ? 14.120 -6.436 -20.348 1.00 95.44 89 VAL A C 1
ATOM 688 O O . VAL A 1 89 ? 14.386 -6.664 -21.526 1.00 95.44 89 VAL A O 1
ATOM 691 N N . LEU A 1 90 ? 13.090 -5.672 -19.984 1.00 93.38 90 LEU A N 1
ATOM 692 C CA . LEU A 1 90 ? 12.144 -5.041 -20.909 1.00 93.38 90 LEU A CA 1
ATOM 693 C C . LEU A 1 90 ? 12.671 -3.745 -21.560 1.00 93.38 90 LEU A C 1
ATOM 695 O O . LEU A 1 90 ? 11.929 -3.081 -22.274 1.00 93.38 90 LEU A O 1
ATOM 699 N N . GLY A 1 91 ? 13.941 -3.383 -21.345 1.00 93.56 91 GLY A N 1
ATOM 700 C CA . GLY A 1 91 ? 14.573 -2.208 -21.959 1.00 93.56 91 GLY A CA 1
ATOM 701 C C . GLY A 1 91 ? 14.504 -0.921 -21.128 1.00 93.56 91 GLY A C 1
ATOM 702 O O . GLY A 1 91 ? 15.071 0.091 -21.533 1.00 93.56 91 GLY A O 1
ATOM 703 N N . HIS A 1 92 ? 13.899 -0.958 -19.939 1.00 89.69 92 HIS A N 1
ATOM 704 C CA . HIS A 1 92 ? 13.819 0.161 -18.995 1.00 89.69 92 HIS A CA 1
ATOM 705 C C . HIS A 1 92 ? 14.911 0.036 -17.918 1.00 89.69 92 HIS A C 1
ATOM 707 O O . HIS A 1 92 ? 14.656 -0.251 -16.748 1.00 89.69 92 HIS A O 1
ATOM 713 N N . GLY A 1 93 ? 16.169 0.195 -18.337 1.00 88.81 93 GLY A N 1
ATOM 714 C CA . GLY A 1 93 ? 17.332 0.123 -17.450 1.00 88.81 93 GLY A CA 1
ATOM 715 C C . GLY A 1 93 ? 17.566 1.393 -16.620 1.00 88.81 93 GLY A C 1
ATOM 716 O O . GLY A 1 93 ? 17.082 2.471 -16.943 1.00 88.81 93 GLY A O 1
ATOM 717 N N . GLY A 1 94 ? 18.372 1.270 -15.561 1.00 91.88 94 GLY A N 1
ATOM 718 C CA . GLY A 1 94 ? 18.845 2.408 -14.756 1.00 91.88 94 GLY A CA 1
ATOM 719 C C . GLY A 1 94 ? 17.958 2.797 -13.570 1.00 91.88 94 GLY A C 1
ATOM 720 O O . GLY A 1 94 ? 18.412 3.562 -12.723 1.00 91.88 94 GLY A O 1
ATOM 721 N N . LEU A 1 95 ? 16.757 2.224 -13.473 1.00 95.25 95 LEU A N 1
ATOM 722 C CA . LEU A 1 95 ? 15.843 2.427 -12.351 1.00 95.25 95 LEU A CA 1
ATOM 723 C C . LEU A 1 95 ? 16.351 1.752 -11.071 1.00 95.25 95 LEU A C 1
ATOM 725 O O . LEU A 1 95 ? 16.983 0.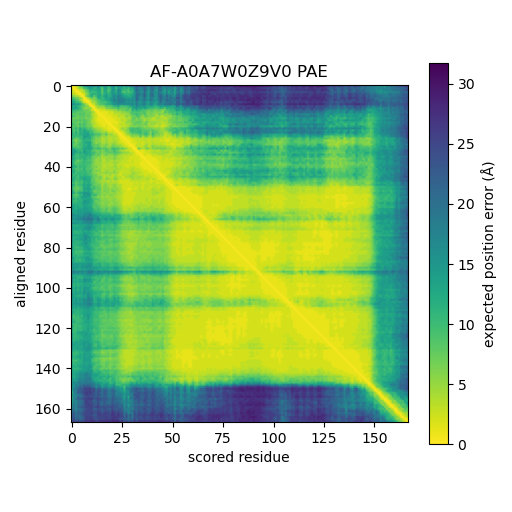693 -11.096 1.00 95.25 95 LEU A O 1
ATOM 729 N N . LYS A 1 96 ? 16.029 2.353 -9.930 1.00 97.00 96 LYS A N 1
ATOM 730 C CA . LYS A 1 96 ? 16.278 1.829 -8.587 1.00 97.00 96 LYS A CA 1
ATOM 731 C C . LYS A 1 96 ? 14.955 1.504 -7.892 1.00 97.00 96 LYS A C 1
ATOM 733 O O . LYS A 1 96 ? 13.947 2.154 -8.150 1.00 97.00 96 LYS A O 1
ATOM 738 N N . PRO A 1 97 ? 14.949 0.574 -6.919 1.00 96.00 97 PRO A N 1
ATOM 739 C CA . PRO A 1 97 ? 13.727 0.203 -6.200 1.00 96.00 97 PRO A CA 1
ATOM 740 C C . PRO A 1 97 ? 12.996 1.395 -5.561 1.00 96.00 97 PRO A C 1
ATOM 742 O O . PRO A 1 97 ? 11.774 1.453 -5.583 1.00 96.00 97 PRO A O 1
ATOM 745 N N . GLY A 1 98 ? 13.744 2.376 -5.042 1.00 93.94 98 GLY A N 1
ATOM 746 C CA . GLY A 1 98 ? 13.160 3.587 -4.459 1.00 93.94 98 GLY A CA 1
ATOM 747 C C . GLY A 1 98 ? 12.473 4.506 -5.476 1.00 93.94 98 GLY A C 1
ATOM 748 O O . GLY A 1 98 ? 11.589 5.263 -5.094 1.00 93.94 98 GLY A O 1
ATOM 749 N N . GLU A 1 99 ? 12.841 4.431 -6.758 1.00 95.06 99 GLU A N 1
ATOM 750 C CA . GLU A 1 99 ? 12.155 5.163 -7.831 1.00 95.06 99 GLU A CA 1
ATOM 751 C C . GLU A 1 99 ? 10.798 4.520 -8.131 1.00 95.06 99 GLU A C 1
ATOM 753 O O . GLU A 1 99 ? 9.813 5.232 -8.276 1.00 95.06 99 GLU A O 1
ATOM 758 N N . ILE A 1 100 ? 10.708 3.185 -8.093 1.00 96.12 100 ILE A N 1
ATOM 759 C CA . ILE A 1 100 ? 9.425 2.471 -8.188 1.00 96.12 100 ILE A CA 1
ATOM 760 C C . ILE A 1 100 ? 8.502 2.863 -7.029 1.00 96.12 100 ILE A C 1
ATOM 762 O O . ILE A 1 100 ? 7.347 3.222 -7.247 1.00 96.12 100 ILE A O 1
ATOM 766 N N . ASP A 1 101 ? 9.020 2.865 -5.797 1.00 93.31 101 ASP A N 1
ATOM 767 C CA . ASP A 1 101 ? 8.262 3.331 -4.631 1.00 93.31 101 ASP A CA 1
ATOM 768 C C . ASP A 1 101 ? 7.814 4.791 -4.784 1.00 93.31 101 ASP A C 1
ATOM 770 O O . ASP A 1 101 ? 6.714 5.150 -4.365 1.00 93.31 101 ASP A O 1
ATOM 774 N N . HIS A 1 102 ? 8.647 5.650 -5.374 1.00 92.44 102 HIS A N 1
ATOM 775 C CA . HIS A 1 102 ? 8.297 7.045 -5.617 1.00 92.44 102 HIS A CA 1
ATOM 776 C C . HIS A 1 102 ? 7.134 7.185 -6.605 1.00 92.44 102 HIS A C 1
ATOM 778 O O . HIS A 1 102 ? 6.206 7.941 -6.322 1.00 92.44 102 HIS A O 1
ATOM 784 N N . LEU A 1 103 ? 7.121 6.414 -7.697 1.00 93.75 103 LEU A N 1
ATOM 785 C CA . LEU A 1 103 ? 6.035 6.437 -8.686 1.00 93.75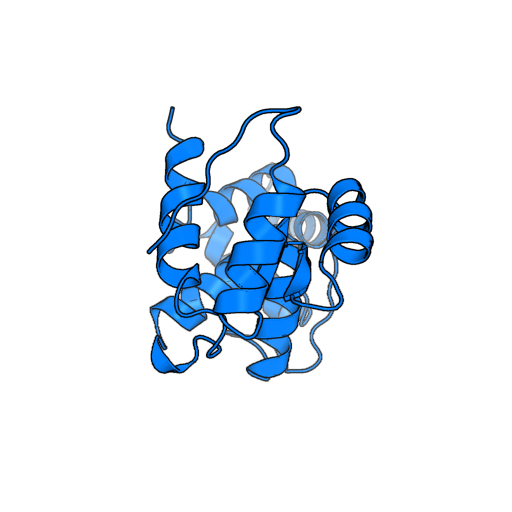 103 LEU A CA 1
ATOM 786 C C . LEU A 1 103 ? 4.668 6.149 -8.048 1.00 93.75 103 LEU A C 1
ATOM 788 O O . LEU A 1 103 ? 3.700 6.870 -8.298 1.00 93.75 103 LEU A O 1
ATOM 792 N N . PHE A 1 104 ? 4.599 5.168 -7.143 1.00 92.56 104 PHE A N 1
ATOM 793 C CA . PHE A 1 104 ? 3.372 4.863 -6.398 1.00 92.56 104 PHE A CA 1
ATOM 794 C C . PHE A 1 104 ? 2.916 5.998 -5.468 1.00 92.56 104 PHE A C 1
ATOM 796 O O . PHE A 1 104 ? 1.723 6.110 -5.198 1.00 92.56 104 PHE A O 1
ATOM 803 N N . HIS A 1 105 ? 3.827 6.850 -4.987 1.00 88.31 105 HIS A N 1
ATOM 804 C CA . HIS A 1 105 ? 3.475 8.015 -4.168 1.00 88.31 105 HIS A CA 1
ATOM 805 C C . HIS A 1 105 ? 3.003 9.213 -4.996 1.00 88.31 105 HIS A C 1
ATOM 807 O O . HIS A 1 105 ? 2.150 9.966 -4.528 1.00 88.31 105 HIS A O 1
ATOM 813 N N . VAL A 1 106 ? 3.569 9.425 -6.190 1.00 89.06 106 VAL A N 1
ATOM 814 C CA . VAL A 1 106 ? 3.175 10.542 -7.068 1.00 89.06 106 VAL A CA 1
ATOM 815 C C . VAL A 1 106 ? 1.824 10.263 -7.733 1.00 89.06 106 VAL A C 1
ATOM 817 O O . VAL A 1 106 ? 1.044 11.194 -7.926 1.00 89.06 106 VAL A O 1
ATOM 820 N N . MET A 1 107 ? 1.510 8.987 -7.990 1.00 87.81 107 MET A N 1
ATOM 821 C CA . MET A 1 107 ? 0.228 8.534 -8.546 1.00 87.81 107 MET A CA 1
ATOM 822 C C . MET A 1 107 ? -0.110 9.142 -9.918 1.00 87.81 107 MET A C 1
ATOM 824 O O . MET A 1 107 ? -1.269 9.439 -10.211 1.00 87.81 107 MET A O 1
ATOM 828 N N . GLU A 1 108 ? 0.899 9.331 -10.766 1.00 88.31 108 GLU A N 1
ATOM 829 C CA . GLU A 1 108 ? 0.690 9.697 -12.167 1.00 88.31 108 GLU A CA 1
ATOM 830 C C . GLU A 1 108 ? 0.258 8.457 -12.953 1.00 88.31 108 GLU A C 1
ATOM 832 O O . GLU A 1 108 ? 1.083 7.695 -13.441 1.00 88.31 108 GLU A O 1
ATOM 837 N N . ASP A 1 109 ? -1.054 8.238 -13.056 1.00 84.19 109 ASP A N 1
ATOM 838 C CA . ASP A 1 109 ? -1.636 7.017 -13.645 1.00 84.19 109 ASP A CA 1
ATOM 839 C C . ASP A 1 109 ? -1.233 6.776 -15.113 1.00 84.19 109 ASP A C 1
ATOM 841 O O . ASP A 1 109 ? -1.273 5.644 -15.600 1.00 84.19 109 ASP A O 1
ATOM 845 N N . GLU A 1 110 ? -0.822 7.834 -15.815 1.00 89.62 110 GLU A N 1
ATOM 846 C CA . GLU A 1 110 ? -0.329 7.757 -17.189 1.00 89.62 110 GLU A CA 1
ATOM 847 C C . GLU A 1 110 ? 1.164 7.413 -17.289 1.00 89.62 110 GLU A C 1
ATOM 849 O O . GLU A 1 110 ? 1.658 7.171 -18.392 1.00 89.62 110 GLU A O 1
ATOM 854 N N . ASP A 1 111 ? 1.892 7.321 -16.178 1.00 93.88 111 ASP A N 1
ATOM 855 C CA . ASP A 1 111 ? 3.291 6.908 -16.196 1.00 93.88 111 ASP A CA 1
ATOM 856 C C . ASP A 1 111 ? 3.419 5.447 -16.670 1.00 93.88 111 ASP A C 1
ATOM 858 O O . ASP A 1 111 ? 2.764 4.521 -16.175 1.00 93.88 111 ASP A O 1
ATOM 862 N N . GLU A 1 112 ? 4.240 5.231 -17.697 1.00 94.44 112 GLU A N 1
ATOM 863 C CA . GLU A 1 112 ? 4.427 3.911 -18.298 1.00 94.44 112 GLU A CA 1
ATOM 864 C C . GLU A 1 112 ? 5.082 2.929 -17.319 1.00 94.44 112 GLU A C 1
ATOM 866 O O . GLU A 1 112 ? 4.658 1.773 -17.227 1.00 94.44 112 GLU A O 1
ATOM 871 N N . VAL A 1 113 ? 6.070 3.391 -16.549 1.00 95.31 113 VAL A N 1
ATOM 872 C CA . VAL A 1 113 ? 6.814 2.568 -15.592 1.00 95.31 113 VAL A CA 1
ATOM 873 C C . VAL A 1 113 ? 5.910 2.156 -14.434 1.00 95.31 113 VAL A C 1
ATOM 875 O O . VAL A 1 113 ? 5.949 0.995 -14.024 1.00 95.31 113 VAL A O 1
ATOM 878 N N . LEU A 1 114 ? 5.039 3.043 -13.949 1.00 95.56 114 LEU A N 1
ATOM 879 C CA . LEU A 1 114 ? 4.016 2.725 -12.951 1.00 95.56 114 LEU A CA 1
ATOM 880 C C . LEU A 1 114 ? 3.071 1.635 -13.470 1.00 95.56 114 LEU A C 1
ATOM 882 O O . LEU A 1 114 ? 2.869 0.616 -12.805 1.00 95.56 114 LEU A O 1
ATOM 886 N N . ARG A 1 115 ? 2.542 1.799 -14.690 1.00 95.06 115 ARG A N 1
ATOM 887 C CA . ARG A 1 115 ? 1.655 0.807 -15.320 1.00 95.06 115 ARG A CA 1
ATOM 888 C C . ARG A 1 115 ? 2.345 -0.541 -15.522 1.00 95.06 115 ARG A C 1
ATOM 890 O O . ARG A 1 115 ? 1.732 -1.583 -15.290 1.00 95.06 115 ARG A O 1
ATOM 897 N N . MET A 1 116 ? 3.614 -0.553 -15.923 1.00 95.62 116 MET A N 1
ATOM 898 C CA . MET A 1 116 ? 4.410 -1.781 -16.016 1.00 95.62 116 MET A CA 1
ATOM 899 C C . MET A 1 116 ? 4.647 -2.416 -14.647 1.00 95.62 116 MET A C 1
ATOM 901 O O . MET A 1 116 ? 4.480 -3.625 -14.507 1.00 95.62 116 MET A O 1
ATOM 905 N N . SER A 1 117 ? 4.966 -1.612 -13.634 1.00 96.19 117 SER A N 1
ATOM 906 C CA . SER A 1 117 ? 5.174 -2.071 -12.257 1.00 96.19 117 SER A CA 1
ATOM 907 C C . SER A 1 117 ? 3.924 -2.759 -11.707 1.00 96.19 117 SER A C 1
ATOM 909 O O . SER A 1 117 ? 4.018 -3.848 -11.139 1.00 96.19 117 SER A O 1
ATOM 911 N N . LEU A 1 118 ? 2.743 -2.178 -11.949 1.00 96.38 118 LEU A N 1
ATOM 912 C CA . LEU A 1 118 ? 1.456 -2.775 -11.587 1.00 96.38 118 LEU A CA 1
ATOM 913 C C . LEU A 1 118 ? 1.230 -4.120 -12.289 1.00 96.38 118 LEU A C 1
ATOM 915 O O . LEU A 1 118 ? 0.852 -5.089 -11.627 1.00 96.38 118 LEU A O 1
ATOM 919 N N . ARG A 1 119 ? 1.508 -4.201 -13.600 1.00 96.31 119 ARG A N 1
ATOM 920 C CA . ARG A 1 119 ? 1.392 -5.448 -14.377 1.00 96.31 119 ARG A CA 1
ATOM 921 C C . ARG A 1 119 ? 2.337 -6.537 -13.877 1.00 96.31 119 ARG A C 1
ATOM 923 O O . ARG A 1 119 ? 1.922 -7.686 -13.789 1.00 96.31 119 ARG A O 1
ATOM 930 N N . ILE A 1 120 ? 3.574 -6.188 -13.529 1.00 96.50 120 ILE A N 1
ATOM 931 C CA . ILE A 1 120 ? 4.549 -7.130 -12.963 1.00 96.50 120 ILE A CA 1
ATOM 932 C C . ILE A 1 120 ? 4.066 -7.641 -11.598 1.00 96.50 120 ILE A C 1
ATOM 934 O O . ILE A 1 120 ? 4.081 -8.845 -11.355 1.00 96.50 120 ILE A O 1
ATOM 938 N N . GLY A 1 121 ? 3.568 -6.755 -10.726 1.00 96.81 121 GLY A N 1
ATOM 939 C CA . GLY A 1 121 ? 2.970 -7.164 -9.450 1.00 96.81 121 GLY A CA 1
ATOM 940 C C . GLY A 1 121 ? 1.799 -8.131 -9.641 1.00 96.81 121 GLY A C 1
ATOM 941 O O . GLY A 1 121 ? 1.747 -9.178 -9.002 1.00 96.81 121 GLY A O 1
ATOM 942 N N . SER A 1 122 ? 0.919 -7.841 -10.600 1.00 96.94 122 SER A N 1
ATOM 943 C CA . SER A 1 122 ? -0.188 -8.726 -10.977 1.00 96.94 122 SER A CA 1
ATOM 944 C C . SER A 1 122 ? 0.278 -10.063 -11.557 1.00 96.94 122 SER A C 1
ATOM 946 O O . SER A 1 122 ? -0.297 -11.098 -11.239 1.00 96.94 122 SER A O 1
ATOM 948 N N . TYR A 1 123 ? 1.344 -10.073 -12.359 1.00 96.88 123 TYR A N 1
ATOM 949 C CA . TYR A 1 123 ? 1.925 -11.297 -12.913 1.00 96.88 123 TYR A CA 1
ATOM 950 C C . TYR A 1 123 ? 2.448 -12.243 -11.823 1.00 96.88 123 TYR A C 1
ATOM 952 O O . TYR A 1 123 ? 2.215 -13.448 -11.891 1.00 96.88 123 TYR A O 1
ATOM 960 N N . TYR A 1 124 ? 3.109 -11.705 -10.795 1.00 96.88 124 TYR A N 1
ATOM 961 C CA . TYR A 1 124 ? 3.563 -12.493 -9.645 1.00 96.88 124 TYR A CA 1
ATOM 962 C C . TYR A 1 124 ? 2.474 -12.732 -8.589 1.00 96.88 124 TYR A C 1
ATOM 964 O O . TYR A 1 124 ? 2.761 -13.360 -7.569 1.00 96.88 124 TYR A O 1
ATOM 972 N N . ASP A 1 125 ? 1.262 -12.209 -8.805 1.00 97.44 125 ASP A N 1
ATOM 973 C CA . ASP A 1 125 ? 0.193 -12.122 -7.808 1.00 97.44 125 ASP A CA 1
ATOM 974 C C . ASP A 1 125 ? 0.730 -11.633 -6.451 1.00 97.44 125 ASP A C 1
ATOM 976 O O . ASP A 1 125 ? 0.552 -12.265 -5.409 1.00 97.44 125 ASP A O 1
ATOM 980 N N . ALA A 1 126 ? 1.492 -10.537 -6.472 1.0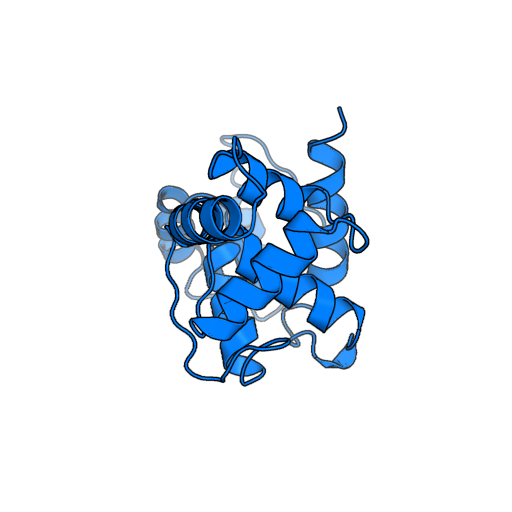0 97.00 126 ALA A N 1
ATOM 981 C CA . ALA A 1 126 ? 2.229 -10.032 -5.324 1.00 97.00 126 ALA A CA 1
ATOM 982 C C . ALA A 1 126 ? 2.198 -8.503 -5.229 1.00 97.00 126 ALA A C 1
ATOM 984 O O . ALA A 1 126 ? 2.117 -7.799 -6.232 1.00 97.00 126 ALA A O 1
ATOM 985 N N . VAL A 1 127 ? 2.334 -7.990 -4.002 1.00 96.44 127 VAL A N 1
ATOM 986 C CA . VAL A 1 127 ? 2.372 -6.549 -3.707 1.00 96.44 127 VAL A CA 1
ATOM 987 C C . VAL A 1 127 ? 3.531 -6.158 -2.805 1.00 96.44 127 VAL A C 1
ATOM 989 O O . VAL A 1 127 ? 3.897 -6.875 -1.868 1.00 96.44 127 VAL A O 1
ATOM 992 N N . GLY A 1 128 ? 4.064 -4.965 -3.064 1.00 94.56 128 GLY A N 1
ATOM 993 C CA . GLY A 1 128 ? 4.986 -4.258 -2.180 1.00 94.56 128 GLY A CA 1
ATOM 994 C C . GLY A 1 128 ? 4.266 -3.424 -1.114 1.00 94.56 128 GLY A C 1
ATOM 995 O O . GLY A 1 128 ? 3.042 -3.439 -0.995 1.00 94.56 128 GLY A O 1
ATOM 996 N N . HIS A 1 129 ? 5.042 -2.665 -0.335 1.00 91.12 129 HIS A N 1
ATOM 997 C CA . HIS A 1 129 ? 4.501 -1.737 0.665 1.00 91.12 129 HIS A CA 1
ATOM 998 C C . HIS A 1 129 ? 3.700 -0.593 0.028 1.00 91.12 129 HIS A C 1
ATOM 1000 O O . HIS A 1 129 ? 2.571 -0.335 0.422 1.00 91.12 129 HIS A O 1
ATOM 1006 N N . THR A 1 130 ? 4.284 0.100 -0.939 1.00 91.69 130 THR A N 1
ATOM 1007 C CA . THR A 1 130 ? 3.697 1.286 -1.581 1.00 91.69 130 THR A CA 1
ATOM 1008 C C . THR A 1 130 ? 2.592 0.903 -2.565 1.00 91.69 130 THR A C 1
ATOM 1010 O O . THR A 1 130 ? 1.507 1.478 -2.540 1.00 91.69 130 THR A O 1
ATOM 1013 N N . ASP A 1 131 ? 2.825 -0.154 -3.341 1.00 92.88 131 ASP A N 1
ATOM 1014 C CA . ASP A 1 131 ? 1.874 -0.725 -4.299 1.00 92.88 131 ASP A CA 1
ATOM 1015 C C . ASP A 1 131 ? 0.511 -1.073 -3.665 1.00 92.88 131 ASP A C 1
ATOM 1017 O O . ASP A 1 131 ? -0.534 -0.646 -4.152 1.00 92.88 131 ASP A O 1
ATOM 1021 N N . ILE A 1 132 ? 0.486 -1.768 -2.516 1.00 94.31 132 ILE A N 1
ATOM 1022 C CA . ILE A 1 132 ? -0.795 -2.136 -1.882 1.00 94.31 132 ILE A CA 1
ATOM 1023 C C . ILE A 1 132 ? -1.612 -0.913 -1.446 1.00 94.31 132 ILE A C 1
ATOM 1025 O O . ILE A 1 132 ? -2.841 -0.952 -1.447 1.00 94.31 132 ILE A O 1
ATOM 1029 N N . VAL A 1 133 ? -0.939 0.176 -1.068 1.00 92.44 133 VAL A N 1
ATOM 1030 C CA . VAL A 1 133 ? -1.602 1.433 -0.710 1.00 92.44 133 VAL A CA 1
ATOM 1031 C C . VAL A 1 133 ? -2.227 2.046 -1.955 1.00 92.44 133 VAL A C 1
ATOM 1033 O O . VAL A 1 133 ? -3.414 2.371 -1.929 1.00 92.44 133 VAL A O 1
ATOM 1036 N N . TYR A 1 134 ? -1.456 2.137 -3.042 1.00 93.50 134 TYR A N 1
ATOM 1037 C CA . TYR A 1 134 ? -1.924 2.653 -4.325 1.00 93.50 134 TYR A CA 1
ATOM 1038 C C . TYR A 1 134 ? -3.161 1.889 -4.818 1.00 93.50 134 TYR A C 1
ATOM 1040 O O . TYR A 1 134 ? -4.197 2.500 -5.083 1.00 93.50 134 TYR A O 1
ATOM 1048 N N . ARG A 1 135 ? -3.103 0.550 -4.867 1.00 94.31 135 ARG A N 1
ATOM 1049 C CA . ARG A 1 135 ? -4.217 -0.274 -5.369 1.00 94.31 135 ARG A CA 1
ATOM 1050 C C . ARG A 1 135 ? -5.481 -0.135 -4.531 1.00 94.31 135 ARG A C 1
ATOM 1052 O O . ARG A 1 135 ? -6.571 -0.016 -5.086 1.00 94.31 135 ARG A O 1
ATOM 1059 N N . VAL A 1 136 ? -5.351 -0.120 -3.203 1.00 92.88 136 VAL A N 1
ATOM 1060 C CA . VAL A 1 136 ? -6.500 0.073 -2.305 1.00 92.88 136 VAL A CA 1
ATOM 1061 C C . VAL A 1 136 ? -7.089 1.466 -2.472 1.00 92.88 136 VAL A C 1
ATOM 1063 O O . VAL A 1 136 ? -8.307 1.596 -2.548 1.00 92.88 136 VAL A O 1
ATOM 1066 N N . GLN A 1 137 ? -6.252 2.501 -2.566 1.00 90.62 137 GLN A N 1
ATOM 1067 C CA . GLN A 1 137 ? -6.730 3.857 -2.805 1.00 90.62 137 GLN A CA 1
ATOM 1068 C C . GLN A 1 137 ? -7.518 3.938 -4.114 1.00 90.62 137 GLN A C 1
ATOM 1070 O O . GLN A 1 137 ? -8.659 4.389 -4.091 1.00 90.62 137 GLN A O 1
ATOM 1075 N N . LYS A 1 138 ? -6.959 3.444 -5.225 1.00 91.38 138 LYS A N 1
ATOM 1076 C CA . LYS A 1 138 ? -7.647 3.440 -6.524 1.00 91.38 138 LYS A CA 1
ATOM 1077 C C . LYS A 1 138 ? -8.952 2.657 -6.490 1.00 91.38 138 LYS A C 1
ATOM 1079 O O . LYS A 1 138 ? -9.958 3.123 -7.016 1.00 91.38 138 LYS A O 1
ATOM 1084 N N . HIS A 1 139 ? -8.962 1.504 -5.825 1.00 91.38 139 HIS A N 1
ATOM 1085 C CA . HIS A 1 139 ? -10.175 0.710 -5.688 1.00 91.38 139 HIS A CA 1
ATOM 1086 C C . HIS A 1 139 ? -11.271 1.461 -4.920 1.00 91.38 139 HIS A C 1
ATOM 1088 O O . HIS A 1 139 ? -12.414 1.477 -5.364 1.00 91.38 139 HIS A O 1
ATOM 1094 N N . LEU A 1 140 ? -10.940 2.105 -3.797 1.00 89.44 140 LEU A N 1
ATOM 1095 C CA . LEU A 1 140 ? -11.911 2.853 -2.989 1.00 89.44 140 LEU A CA 1
ATOM 1096 C C . LEU A 1 140 ? -12.338 4.180 -3.638 1.00 89.44 140 LEU A C 1
ATOM 1098 O O . LEU A 1 140 ? -13.460 4.625 -3.422 1.00 89.44 140 LEU A O 1
ATOM 1102 N N . GLU A 1 141 ? -11.468 4.816 -4.429 1.00 88.25 141 GLU A N 1
ATOM 1103 C CA . GLU A 1 141 ? -11.821 5.987 -5.244 1.00 88.25 141 GLU A CA 1
ATOM 1104 C C . GLU A 1 141 ? -12.852 5.627 -6.321 1.00 88.25 141 GLU A C 1
ATOM 1106 O O . GLU A 1 141 ? -13.777 6.401 -6.564 1.00 88.25 141 GLU A O 1
ATOM 1111 N N . ALA A 1 142 ? -12.712 4.448 -6.933 1.00 88.81 142 ALA A N 1
ATOM 1112 C CA . ALA A 1 142 ? -13.648 3.937 -7.929 1.00 88.81 142 ALA A CA 1
ATOM 1113 C C . ALA A 1 142 ? -14.931 3.338 -7.320 1.00 88.81 142 ALA A C 1
ATOM 1115 O O . ALA A 1 142 ? -15.972 3.385 -7.967 1.00 88.81 142 ALA A O 1
ATOM 1116 N N . ASN A 1 143 ? -14.866 2.813 -6.090 1.00 88.12 143 ASN A N 1
ATOM 1117 C CA . ASN A 1 143 ? -15.973 2.132 -5.403 1.00 88.12 143 ASN A CA 1
ATOM 1118 C C . ASN A 1 143 ? -16.151 2.692 -3.973 1.00 88.12 143 ASN A C 1
ATOM 1120 O O . ASN A 1 143 ? -15.757 2.044 -2.996 1.00 88.12 143 ASN A O 1
ATOM 1124 N N . PRO A 1 144 ? -16.694 3.914 -3.800 1.00 85.06 144 PRO A N 1
ATOM 1125 C CA . PRO A 1 144 ? -16.832 4.542 -2.482 1.00 85.06 144 PRO A CA 1
ATOM 1126 C C . PRO A 1 144 ? -17.685 3.743 -1.484 1.00 85.06 144 PRO A C 1
ATOM 1128 O O . PRO A 1 144 ? -17.503 3.860 -0.275 1.00 85.06 144 PRO A O 1
ATOM 1131 N N . GLU A 1 145 ? -18.609 2.919 -1.970 1.00 84.12 145 GLU A N 1
ATOM 1132 C CA . GLU A 1 145 ? -19.436 2.005 -1.180 1.00 84.12 145 GLU A CA 1
ATOM 1133 C C . GLU A 1 145 ? -18.651 0.832 -0.579 1.00 84.12 145 GLU A C 1
ATOM 1135 O O . GLU A 1 145 ? -19.092 0.240 0.404 1.00 84.12 145 GLU A O 1
ATOM 1140 N N . ALA A 1 146 ? -17.473 0.518 -1.126 1.00 81.56 146 ALA A N 1
ATOM 1141 C CA . ALA A 1 146 ? -16.586 -0.523 -0.614 1.00 81.56 146 ALA A CA 1
ATOM 1142 C C . ALA A 1 146 ? -15.739 -0.051 0.584 1.00 81.56 146 ALA A C 1
ATOM 1144 O O . ALA A 1 146 ? -14.983 -0.835 1.167 1.00 81.56 146 ALA A O 1
ATOM 1145 N N . ILE A 1 147 ? -15.845 1.229 0.968 1.00 77.81 147 ILE A N 1
ATOM 1146 C CA . ILE A 1 147 ? -15.182 1.774 2.153 1.00 77.81 147 ILE A CA 1
ATOM 1147 C C . ILE A 1 147 ? -15.768 1.078 3.395 1.00 77.81 147 ILE A C 1
ATOM 1149 O O . ILE A 1 147 ? -16.959 1.232 3.666 1.00 77.81 147 ILE A O 1
ATOM 1153 N N . PRO A 1 148 ? -14.959 0.350 4.194 1.00 70.44 148 PRO A N 1
ATOM 1154 C CA . PRO A 1 148 ? -15.459 -0.325 5.392 1.00 70.44 148 PRO A CA 1
ATOM 1155 C C . PRO A 1 148 ? -16.155 0.661 6.341 1.00 70.44 148 PRO A C 1
ATOM 1157 O O . PRO A 1 148 ? -15.718 1.803 6.444 1.00 70.44 148 PRO A O 1
ATOM 1160 N N . GLU A 1 149 ? -17.182 0.241 7.086 1.00 62.59 149 GLU A N 1
ATOM 1161 C CA . GLU A 1 149 ? -18.000 1.143 7.927 1.00 62.59 149 GLU A CA 1
ATOM 1162 C C . GLU A 1 149 ? -17.191 1.913 8.992 1.00 62.59 149 GLU A C 1
ATOM 1164 O O . GLU A 1 149 ? -17.494 3.064 9.307 1.00 62.59 149 GLU A O 1
ATOM 1169 N N . HIS A 1 150 ? -16.075 1.352 9.470 1.00 54.31 150 HIS A N 1
ATOM 1170 C CA . HIS A 1 150 ? -15.115 2.054 10.341 1.00 54.31 150 HIS A CA 1
ATOM 1171 C C . HIS A 1 150 ? -14.211 3.066 9.598 1.00 54.31 150 HIS A C 1
ATOM 1173 O O . HIS A 1 150 ? -13.324 3.675 10.194 1.00 54.31 150 HIS A O 1
ATOM 1179 N N . GLY A 1 151 ? -14.393 3.213 8.286 1.00 43.66 151 GLY A N 1
ATOM 1180 C CA . GLY A 1 151 ? -13.501 3.860 7.327 1.00 43.66 151 GLY A CA 1
ATOM 1181 C C . GLY A 1 151 ? -14.107 5.035 6.566 1.00 43.66 151 GLY A C 1
ATOM 1182 O O . GLY A 1 151 ? -13.428 5.615 5.724 1.00 43.66 151 GLY A O 1
ATOM 1183 N N . SER A 1 152 ? -15.312 5.491 6.907 1.00 36.19 152 SER A N 1
ATOM 1184 C CA . SER A 1 152 ? -15.881 6.744 6.375 1.00 36.19 152 SER A CA 1
ATOM 1185 C C . SER A 1 152 ? -14.993 7.986 6.628 1.00 36.19 152 SER A C 1
ATOM 1187 O O . SER A 1 152 ? -15.182 9.027 6.004 1.00 36.19 152 SER A O 1
ATOM 1189 N N . SER A 1 153 ? -13.960 7.872 7.478 1.00 41.25 153 SER A N 1
ATOM 1190 C CA . SER A 1 153 ? -12.908 8.881 7.687 1.00 41.25 153 SER A CA 1
ATOM 1191 C C . SER A 1 153 ? -11.631 8.700 6.833 1.00 41.25 153 SER A C 1
ATOM 1193 O O . SER A 1 153 ? -10.776 9.586 6.856 1.00 41.25 153 SER A O 1
ATOM 1195 N N . LEU A 1 154 ? -11.452 7.589 6.105 1.00 41.56 154 LEU A N 1
ATOM 1196 C CA . LEU A 1 154 ? -10.209 7.248 5.385 1.00 41.56 154 LEU A CA 1
ATOM 1197 C C . LEU A 1 154 ? -10.075 7.905 4.011 1.00 41.56 154 LEU A C 1
ATOM 1199 O O . LEU A 1 154 ? -8.966 8.286 3.639 1.00 41.56 154 LEU A O 1
ATOM 1203 N N . SER A 1 155 ? -11.188 8.094 3.296 1.00 36.47 155 SER A N 1
ATOM 1204 C CA . SER A 1 155 ? -11.211 8.769 1.986 1.00 36.47 155 SER A CA 1
ATOM 1205 C C . SER A 1 155 ? -10.590 10.177 2.054 1.00 36.47 155 SER A C 1
ATOM 1207 O O . SER A 1 155 ? -9.830 10.581 1.172 1.00 36.47 155 SER A O 1
ATOM 1209 N N . THR A 1 156 ? -10.795 10.889 3.168 1.00 34.50 156 THR A N 1
ATOM 1210 C CA . THR A 1 156 ? -10.188 12.206 3.398 1.00 34.50 156 THR A CA 1
ATOM 1211 C C . THR A 1 156 ? -8.728 12.109 3.851 1.00 34.50 156 THR A C 1
ATOM 1213 O O . THR A 1 156 ? -7.903 12.869 3.359 1.00 34.50 156 THR A O 1
ATOM 1216 N N . SER A 1 157 ? -8.367 11.173 4.740 1.00 38.88 157 SER A N 1
ATOM 1217 C CA . SER A 1 157 ? -6.989 11.040 5.251 1.00 38.88 157 SER A CA 1
ATOM 1218 C C . SER A 1 157 ? -5.968 10.643 4.183 1.00 38.88 157 SER A C 1
ATOM 1220 O O . SER A 1 157 ? -4.838 11.123 4.235 1.00 38.88 157 SER A O 1
ATOM 1222 N N . ILE A 1 158 ? -6.360 9.837 3.194 1.00 42.03 158 ILE A N 1
ATOM 1223 C CA . ILE A 1 158 ? -5.491 9.493 2.060 1.00 42.03 158 ILE A CA 1
ATOM 1224 C C . ILE A 1 158 ? -5.162 10.746 1.227 1.00 42.03 158 ILE A C 1
ATOM 1226 O O . ILE A 1 158 ? -4.007 10.959 0.863 1.00 42.03 158 ILE A O 1
ATOM 1230 N N . ARG A 1 159 ? -6.131 11.655 1.037 1.00 32.12 159 ARG A N 1
ATOM 1231 C CA . ARG A 1 159 ? -5.893 12.951 0.376 1.00 32.12 159 ARG A CA 1
ATOM 1232 C C . ARG A 1 159 ? -5.000 13.893 1.195 1.00 32.12 159 ARG A C 1
ATOM 1234 O O . ARG A 1 159 ? -4.208 14.624 0.607 1.00 32.12 159 ARG A O 1
ATOM 1241 N N . THR A 1 160 ? -5.081 13.886 2.530 1.00 33.09 160 THR A N 1
ATOM 1242 C CA . THR A 1 160 ? -4.302 14.805 3.391 1.00 33.09 160 THR A CA 1
ATOM 1243 C C . THR A 1 160 ? -2.873 14.337 3.689 1.00 33.09 160 THR A C 1
ATOM 1245 O O . THR A 1 160 ? -2.015 15.159 4.009 1.00 33.09 160 THR A O 1
ATOM 1248 N N . SER A 1 161 ? -2.571 13.039 3.593 1.00 32.81 161 SER A N 1
ATOM 1249 C CA . SER A 1 161 ? -1.192 12.544 3.748 1.00 32.81 161 SER A CA 1
ATOM 1250 C C . SER A 1 161 ? -0.297 12.899 2.553 1.00 32.81 161 SER A C 1
ATOM 1252 O O . SER A 1 161 ? 0.906 13.069 2.729 1.00 32.81 161 SER A O 1
ATOM 1254 N N . ILE A 1 162 ? -0.881 13.098 1.367 1.00 36.62 162 ILE A N 1
ATOM 1255 C CA . ILE A 1 162 ? -0.168 13.472 0.134 1.00 36.62 162 ILE A CA 1
ATOM 1256 C C . ILE A 1 162 ? 0.178 14.976 0.107 1.00 36.62 162 ILE A C 1
ATOM 1258 O O . ILE A 1 162 ? 1.161 15.383 -0.508 1.00 36.62 162 ILE A O 1
ATOM 1262 N N . SER A 1 163 ? -0.550 15.829 0.836 1.00 27.38 163 SER A N 1
ATOM 1263 C CA . SER A 1 163 ? -0.229 17.265 0.906 1.00 27.38 163 SER A CA 1
ATOM 1264 C C . SER A 1 163 ? 0.984 17.602 1.788 1.00 27.38 163 SER A C 1
ATOM 1266 O O . SER A 1 163 ? 1.418 18.748 1.786 1.00 27.38 163 SER A O 1
ATOM 1268 N N . TRP A 1 164 ? 1.547 16.638 2.530 1.00 27.25 164 TRP A N 1
ATOM 1269 C CA . TRP A 1 164 ? 2.746 16.831 3.368 1.00 27.25 164 TRP A CA 1
ATOM 1270 C C . TRP A 1 164 ? 4.071 16.476 2.671 1.00 27.25 164 TRP A C 1
ATOM 1272 O O . TRP A 1 164 ? 5.130 16.688 3.253 1.00 27.25 164 TRP A O 1
ATOM 1282 N N . THR A 1 165 ? 4.036 15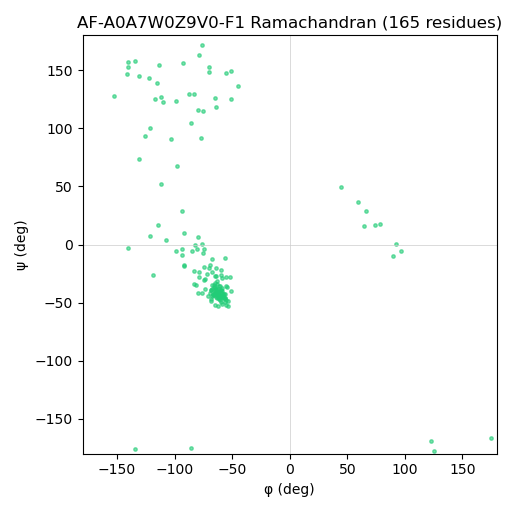.969 1.434 1.00 30.55 165 THR A N 1
ATOM 1283 C CA . THR A 1 165 ? 5.231 15.706 0.604 1.00 30.55 165 THR A CA 1
ATOM 1284 C C . THR A 1 165 ? 5.395 16.697 -0.555 1.00 30.55 165 THR A C 1
ATOM 1286 O O . THR A 1 165 ? 6.327 16.568 -1.344 1.00 30.55 165 THR A O 1
ATOM 1289 N N . ARG A 1 166 ? 4.521 17.710 -0.647 1.00 29.28 166 ARG A N 1
ATOM 1290 C CA . ARG A 1 166 ? 4.634 18.856 -1.569 1.00 29.28 166 ARG A CA 1
ATOM 1291 C C . ARG A 1 166 ? 4.904 20.166 -0.816 1.00 29.28 166 ARG A C 1
ATOM 1293 O O . ARG A 1 166 ? 4.183 21.146 -0.997 1.00 29.28 166 ARG A O 1
ATOM 1300 N N . GLY A 1 167 ? 5.921 20.155 0.043 1.00 28.73 167 GLY A N 1
ATOM 1301 C CA . GLY A 1 167 ? 6.481 21.335 0.708 1.00 28.73 167 GLY A CA 1
ATOM 1302 C C . GLY A 1 167 ? 7.993 21.331 0.602 1.00 28.73 167 GLY A C 1
ATOM 1303 O O . GLY A 1 167 ? 8.567 20.242 0.823 1.00 28.73 167 GLY A O 1
#

pLDDT: mean 78.66, std 20.77, range [27.25, 97.94]

Mean predicted aligned error: 9.51 Å

Foldseek 3Di:
DDDDDDDPDDCVLVVVQVVLVVVQAFAAEDQDPVVQVVSCVSRVVRYHGDYPLRVLLVLQLVVQHFVLAGNPAAEDQCLLVVLQVVCVVVVNHDDDSVVLLVCLLVVPVPDPSVVSSLVSSSVNSYDHSSRSNSRSLVRCVVPVVSQPPSGPVPVVVSVVVSVVVVD

Solvent-accessible surface area (backbone atoms only — not comparable to full-atom values): 9615 Å² total; per-residue (Å²): 141,86,88,85,84,82,69,94,89,75,60,58,69,61,54,51,48,56,52,24,64,77,62,80,30,47,68,43,73,34,92,46,73,73,58,34,58,53,49,32,75,72,35,47,94,46,23,56,60,33,38,52,59,56,46,30,51,49,50,28,45,74,67,47,20,47,92,66,36,52,55,78,48,42,85,36,76,62,41,39,53,54,43,36,56,53,34,37,75,74,71,52,64,91,66,49,41,68,55,54,47,44,43,46,71,71,61,58,83,83,39,66,66,52,51,50,44,53,50,49,28,31,73,68,28,34,33,29,60,47,51,36,46,42,45,42,50,55,50,37,73,76,34,65,85,72,48,52,88,81,32,84,66,46,75,59,50,62,60,58,62,59,62,72,76,75,119

Secondary structure (DSSP, 8-state):
-------TTS-HHHHHHHHHHHHT-EEEEES-HHHHHHHHHHHTTTEEEEEHHHHHHHHHHHTT--TT--TT-EE-TTHHHHHHHHHHHTT--S--HHHHHHHHHHT-TT-HHHHHHHHH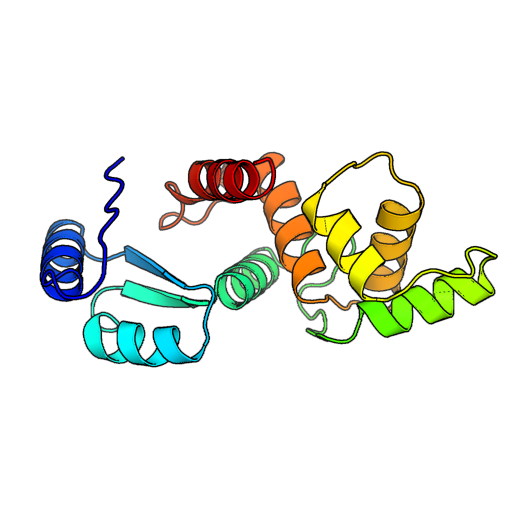HHHTTEE-HHHHHHHHHHHHHH-GGGS-GGGTTHHHHHHHHHTTS--

Radius of gyration: 17.62 Å; Cα contacts (8 Å, |Δi|>4): 175; chains: 1; bounding box: 38×36×49 Å